Protein AF-A0A7K2P8K5-F1 (afdb_monomer)

Nearest PDB structures (foldseek):
  6a6c-assembly1_A  TM=5.520E-01  e=2.997E+00  Paenibacillus barengoltzii
  8vu5-assembly1_C  TM=3.840E-01  e=2.833E+00  Mus musculus
  5cyw-assembly1_B  TM=3.337E-01  e=2.531E+00  Vaccinia virus Ankara
  2if7-assembly1_A  TM=4.347E-01  e=6.973E+00  Homo sapiens
  7oa6-assembly1_I  TM=3.457E-01  e=6.230E+00  Saccharomyces cerevisiae S288C

Secondary structure (DSSP, 8-state):
-------------------------------------EE-PPPSSSPPPTTEEEES-GGG-EEEEE-SSPPPSSS--EEEEETTEEEE-PEEPTTSSEEEEE--TTSTT-TTT--S-EEEE-

Sequence (122 aa):
MIRARTL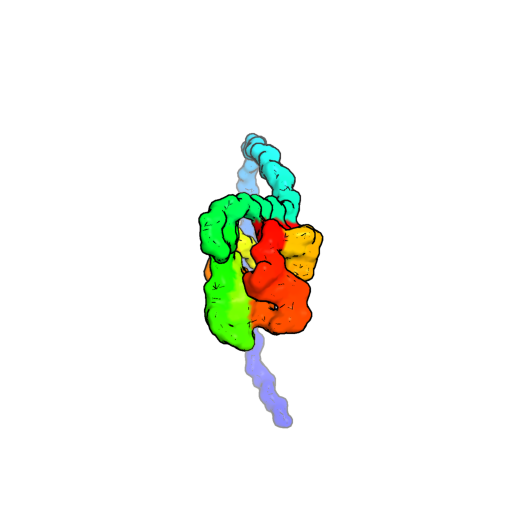WAAATAALTLVGAAPAAAQAAPEPPGGPASVRAVPNGTADLPPGWRITGTGEARSLEWRSPRAVPPGDARVEFHTAGRLLGVPEPDRDGRTFRLPLDEARPGGPEGLTDLQVRAA

Radius of gyration: 23.94 Å; Cα contacts (8 Å, |Δi|>4): 169; chains: 1; bounding box: 39×73×58 Å

Foldseek 3Di:
DDDDDDDDDDDDDDDDDDDDDDDPPPPPPPPPPAWPKDWFDDPDDLDDGPQWDWDDDDQQIKIKGFAPDQDDPDQFFKFKDAPNHTQGTFDDDPVSGMTIDGQGVPTPQGSPRRHRIIITTD

Mean predicted aligned error: 15.48 Å

Solvent-accessible surface area (backbone atoms only — not comparable to full-atom values): 7967 Å² total; per-residue (Å²): 137,90,82,86,88,80,92,82,84,90,83,89,81,87,83,87,84,87,83,87,86,80,82,84,72,74,73,67,79,71,71,80,84,57,61,67,62,50,73,53,69,80,60,89,71,99,42,64,31,91,52,45,46,79,42,74,58,74,85,62,17,26,44,33,38,45,51,97,54,74,54,70,88,75,78,69,39,55,34,38,24,34,74,87,37,83,64,46,68,43,49,73,43,96,78,36,27,38,32,41,32,77,51,46,86,90,44,82,54,38,95,92,50,72,38,64,53,29,40,35,48,94

pLDDT: mean 70.71, std 19.0, range [41.25, 94.44]

Structure (mmCIF, N/CA/C/O backbone):
data_AF-A0A7K2P8K5-F1
#
_entry.id   AF-A0A7K2P8K5-F1
#
loop_
_atom_site.group_PDB
_atom_site.id
_atom_site.type_symbol
_atom_site.label_atom_id
_atom_site.label_alt_id
_atom_site.label_comp_id
_atom_site.label_asym_id
_atom_site.label_entity_id
_atom_site.label_seq_id
_atom_site.pdbx_PDB_ins_code
_atom_site.Cartn_x
_atom_site.Cartn_y
_atom_site.Cartn_z
_atom_site.occupancy
_atom_site.B_iso_or_equiv
_atom_site.auth_seq_id
_atom_site.auth_comp_id
_atom_site.auth_asym_id
_atom_site.auth_atom_id
_atom_site.pdbx_PDB_model_num
ATOM 1 N N . MET A 1 1 ? -8.488 -52.759 2.947 1.00 42.03 1 MET A N 1
ATOM 2 C CA . MET A 1 1 ? -7.857 -53.041 4.256 1.00 42.03 1 MET A CA 1
ATOM 3 C C . MET A 1 1 ? -8.372 -52.032 5.268 1.00 42.03 1 MET A C 1
ATOM 5 O O . MET A 1 1 ? -8.042 -50.861 5.172 1.00 42.03 1 MET A O 1
ATOM 9 N N . ILE A 1 2 ? -9.240 -52.474 6.175 1.00 41.44 2 ILE A N 1
ATOM 10 C CA . ILE A 1 2 ? -9.812 -51.654 7.248 1.00 41.44 2 ILE A CA 1
ATOM 11 C C . ILE A 1 2 ? -8.802 -51.607 8.399 1.00 41.44 2 ILE A C 1
ATOM 13 O O . ILE A 1 2 ? -8.369 -52.655 8.877 1.00 41.44 2 ILE A O 1
ATOM 17 N N . ARG A 1 3 ? -8.450 -50.407 8.871 1.00 42.66 3 ARG A N 1
ATOM 18 C CA . ARG A 1 3 ? -7.874 -50.202 10.205 1.00 42.66 3 ARG A CA 1
ATOM 19 C C . ARG A 1 3 ? -8.669 -49.115 10.917 1.00 42.66 3 ARG A C 1
ATOM 21 O O . ARG A 1 3 ? -8.568 -47.940 10.595 1.00 42.66 3 ARG A O 1
ATOM 28 N N . ALA A 1 4 ? -9.490 -49.567 11.856 1.00 45.88 4 ALA A N 1
ATOM 29 C CA . ALA A 1 4 ? -10.198 -48.759 12.835 1.00 45.88 4 ALA A CA 1
ATOM 30 C C . ALA A 1 4 ? -9.355 -48.569 14.104 1.00 45.88 4 ALA A C 1
ATOM 32 O O . ALA A 1 4 ? -8.522 -49.439 14.382 1.00 45.88 4 ALA A O 1
ATOM 33 N N . ARG A 1 5 ? -9.744 -47.546 14.893 1.00 51.72 5 ARG A N 1
ATOM 34 C CA . ARG A 1 5 ? -9.446 -47.202 16.309 1.00 51.72 5 ARG A CA 1
ATOM 35 C C . ARG A 1 5 ? -8.522 -45.975 16.459 1.00 51.72 5 ARG A C 1
ATOM 37 O O . ARG A 1 5 ? -7.493 -45.922 15.808 1.00 51.72 5 ARG A O 1
ATOM 44 N N . THR A 1 6 ? -8.830 -44.946 17.253 1.00 58.69 6 THR A N 1
ATOM 45 C CA . THR A 1 6 ? -9.507 -44.965 18.562 1.00 58.69 6 THR A CA 1
ATOM 46 C C . THR A 1 6 ? -10.100 -43.586 18.890 1.00 58.69 6 THR A C 1
ATOM 48 O O . THR A 1 6 ? -9.485 -42.563 18.604 1.00 58.69 6 THR A O 1
ATOM 51 N N . LEU A 1 7 ? -11.284 -43.596 19.506 1.00 55.09 7 LEU A N 1
ATOM 52 C CA . LEU A 1 7 ? -11.967 -42.471 20.151 1.00 55.09 7 LEU A CA 1
ATOM 53 C C . LEU A 1 7 ? -11.089 -41.811 21.226 1.00 55.09 7 LEU A C 1
ATOM 55 O O . LEU A 1 7 ? -10.415 -42.522 21.974 1.00 55.09 7 LEU A O 1
ATOM 59 N N . TRP A 1 8 ? -11.174 -40.486 21.376 1.00 41.25 8 TRP A N 1
ATOM 60 C CA . TRP A 1 8 ? -10.757 -39.824 22.612 1.00 41.25 8 TRP A CA 1
ATOM 61 C C . TRP A 1 8 ? -11.845 -38.902 23.158 1.00 41.25 8 TRP A C 1
ATOM 63 O O . TRP A 1 8 ? -12.639 -38.326 22.416 1.00 41.25 8 TRP A O 1
ATOM 73 N N . ALA A 1 9 ? -11.907 -38.905 24.484 1.00 52.66 9 ALA A N 1
ATOM 74 C CA . ALA A 1 9 ? -13.038 -38.578 25.328 1.00 52.66 9 ALA A CA 1
ATOM 75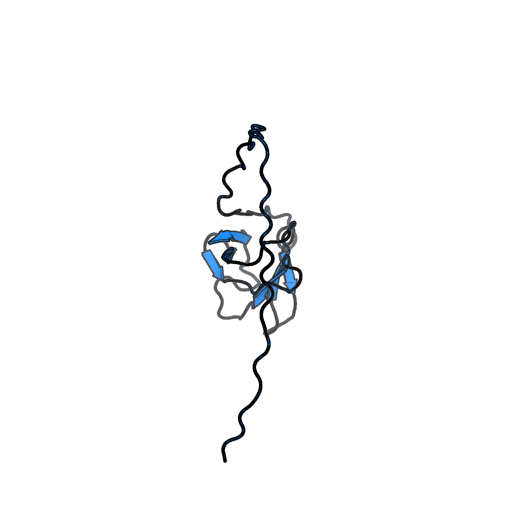 C C . ALA A 1 9 ? -13.143 -37.083 25.681 1.00 52.66 9 ALA A C 1
ATOM 77 O O . ALA A 1 9 ? -12.210 -36.306 25.503 1.00 52.66 9 ALA A O 1
ATOM 78 N N . ALA A 1 10 ? -14.322 -36.722 26.186 1.00 46.47 10 ALA A N 1
ATOM 79 C CA . ALA A 1 10 ? -14.772 -35.382 26.543 1.00 46.47 10 ALA A CA 1
ATOM 80 C C . ALA A 1 10 ? -14.044 -34.747 27.743 1.00 46.47 10 ALA A C 1
ATOM 82 O O . ALA A 1 10 ? -13.614 -35.442 28.660 1.00 46.47 10 ALA A O 1
ATOM 83 N N . ALA A 1 11 ? -14.070 -33.412 27.801 1.00 46.78 11 ALA A N 1
ATOM 84 C CA . ALA A 1 11 ? -14.093 -32.664 29.057 1.00 46.78 11 ALA A CA 1
ATOM 85 C C . ALA A 1 11 ? -14.856 -31.341 28.867 1.00 46.78 11 ALA A C 1
ATOM 87 O O . ALA A 1 11 ? -14.323 -30.340 28.397 1.00 46.78 11 ALA A O 1
ATOM 88 N N . THR A 1 12 ? -16.139 -31.356 29.217 1.00 56.03 12 THR A N 1
ATOM 89 C CA . THR A 1 12 ? -16.968 -30.169 29.447 1.00 56.03 12 THR A CA 1
ATOM 90 C C . THR A 1 12 ? -16.570 -29.520 30.769 1.00 56.03 12 THR A C 1
ATOM 92 O O . THR A 1 12 ? -16.708 -30.144 31.819 1.00 56.03 12 THR A O 1
ATOM 95 N N . ALA A 1 13 ? -16.151 -28.257 30.731 1.00 50.03 13 ALA A N 1
ATOM 96 C CA . ALA A 1 13 ? -16.105 -27.397 31.907 1.00 50.03 13 ALA A CA 1
ATOM 97 C C . ALA A 1 13 ? -17.184 -26.319 31.755 1.00 50.03 13 ALA A C 1
ATOM 99 O O . ALA A 1 13 ? -17.046 -25.388 30.965 1.00 50.03 13 ALA A O 1
ATOM 100 N N . ALA A 1 14 ? -18.283 -26.481 32.489 1.00 54.84 14 ALA A N 1
ATOM 101 C CA . ALA A 1 14 ? -19.269 -25.432 32.688 1.00 54.84 14 ALA A CA 1
ATOM 102 C C . ALA A 1 14 ? -18.773 -24.521 33.819 1.00 54.84 14 ALA A C 1
ATOM 104 O O . ALA A 1 14 ? -18.605 -24.983 34.946 1.00 54.84 14 ALA A O 1
ATOM 105 N N . LEU A 1 15 ? -18.545 -23.239 33.531 1.00 47.38 15 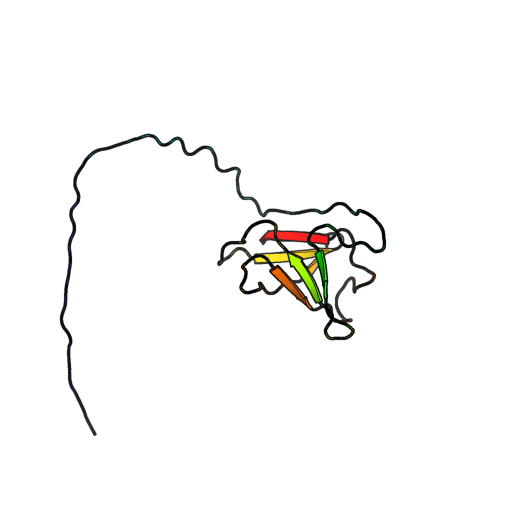LEU A N 1
ATOM 106 C CA . LEU A 1 15 ? -18.409 -22.212 34.562 1.00 47.38 15 LEU A CA 1
ATOM 107 C C . LEU A 1 15 ? -1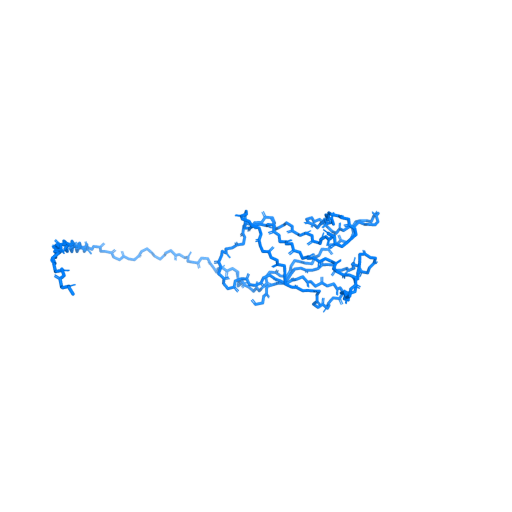9.643 -21.316 34.535 1.00 47.38 15 LEU A C 1
ATOM 109 O O . LEU A 1 15 ? -19.836 -20.510 33.629 1.00 47.38 15 LEU A O 1
ATOM 113 N N . THR A 1 16 ? -20.471 -21.460 35.563 1.00 58.06 16 THR A N 1
ATOM 114 C CA . THR A 1 16 ? -21.505 -20.495 35.927 1.00 58.06 16 THR A CA 1
ATOM 115 C C . THR A 1 16 ? -20.884 -19.434 36.833 1.00 58.06 16 THR A C 1
ATOM 117 O O . THR A 1 16 ? -20.493 -19.752 37.957 1.00 58.06 16 THR A O 1
ATOM 120 N N . LEU A 1 17 ? -20.829 -18.179 36.382 1.00 58.09 17 LEU A N 1
ATOM 121 C CA . LEU A 1 17 ? -20.655 -17.028 37.269 1.00 58.09 17 LEU A CA 1
ATOM 122 C C . LEU A 1 17 ? -21.960 -16.223 37.307 1.00 58.09 17 LEU A C 1
ATOM 124 O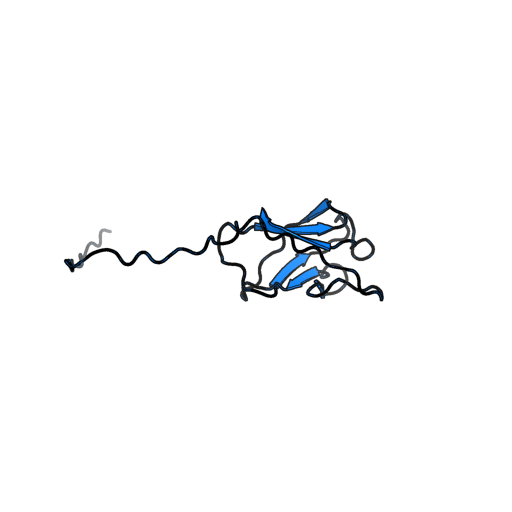 O . LEU A 1 17 ? -22.434 -15.728 36.289 1.00 58.09 17 LEU A O 1
ATOM 128 N N . VAL A 1 18 ? -22.523 -16.111 38.508 1.00 54.16 18 VAL A N 1
ATOM 129 C CA . VAL A 1 18 ? -23.594 -15.184 38.890 1.00 54.16 18 VAL A CA 1
ATOM 130 C C . VAL A 1 18 ? -22.943 -13.992 39.588 1.00 54.16 18 VAL A C 1
ATOM 132 O O . VAL A 1 18 ? -22.127 -14.201 40.483 1.00 54.16 18 VAL A O 1
ATOM 135 N N . GLY A 1 19 ? -23.346 -12.761 39.247 1.00 46.06 19 GLY A N 1
ATOM 136 C CA . GLY A 1 19 ? -23.169 -11.626 40.160 1.00 46.06 19 GLY A CA 1
ATOM 137 C C . GLY A 1 19 ? -23.044 -10.228 39.546 1.00 46.06 19 GLY A C 1
ATOM 138 O O . GLY A 1 19 ? -21.942 -9.800 39.240 1.00 46.06 19 GLY A O 1
ATOM 139 N N . ALA A 1 20 ? -24.175 -9.510 39.555 1.00 43.69 20 ALA A N 1
ATOM 140 C CA . ALA A 1 20 ? -24.351 -8.056 39.732 1.00 43.69 20 ALA A CA 1
ATOM 141 C C . ALA A 1 20 ? -24.044 -7.058 38.581 1.00 43.69 20 ALA A C 1
ATOM 143 O O . ALA A 1 20 ? -22.975 -7.018 37.987 1.00 43.69 20 ALA A O 1
ATOM 144 N N . ALA A 1 21 ? -25.054 -6.216 38.326 1.00 48.84 21 ALA A N 1
ATOM 145 C CA . ALA A 1 21 ? -25.184 -5.162 37.312 1.00 48.84 21 ALA A CA 1
ATOM 146 C C . ALA A 1 21 ? -24.612 -3.792 37.773 1.00 48.84 21 ALA A C 1
ATOM 148 O O . ALA A 1 21 ? -24.020 -3.700 38.844 1.00 48.84 21 ALA A O 1
ATOM 149 N N . PRO A 1 22 ? -24.916 -2.680 37.079 1.00 48.09 22 PRO A N 1
ATOM 150 C CA . PRO A 1 22 ? -24.375 -2.225 35.808 1.00 48.09 22 PRO A CA 1
ATOM 151 C C . PRO A 1 22 ? -23.493 -0.987 36.055 1.00 48.09 22 PRO A C 1
ATOM 153 O O . PRO A 1 22 ? -23.984 0.068 36.451 1.00 48.09 22 PRO A O 1
ATOM 156 N N . ALA A 1 23 ? -22.191 -1.063 35.793 1.00 43.84 23 ALA A N 1
ATOM 157 C CA . ALA A 1 23 ? -21.424 0.165 35.635 1.00 43.84 23 ALA A CA 1
ATOM 158 C C . ALA A 1 23 ? -21.704 0.667 34.219 1.00 43.84 23 ALA A C 1
ATOM 160 O O . ALA A 1 23 ? -21.254 0.064 33.246 1.00 43.84 23 ALA A O 1
ATOM 161 N N . ALA A 1 24 ? -22.491 1.737 34.113 1.00 51.34 24 ALA A N 1
ATOM 162 C CA . ALA A 1 24 ? -22.601 2.545 32.911 1.00 51.34 24 ALA A CA 1
ATOM 163 C C . ALA A 1 24 ? -21.209 3.104 32.583 1.00 51.34 24 ALA A C 1
ATOM 165 O O . ALA A 1 24 ? -20.870 4.236 32.921 1.00 51.34 24 ALA A O 1
ATOM 166 N N . ALA A 1 25 ? -20.372 2.278 31.959 1.00 49.12 25 ALA A N 1
ATOM 167 C CA . ALA A 1 25 ? -19.232 2.748 31.213 1.00 49.12 25 ALA A CA 1
ATOM 168 C C . ALA A 1 25 ? -19.837 3.573 30.089 1.00 49.12 25 ALA A C 1
ATOM 170 O O . ALA A 1 25 ? -20.444 3.043 29.158 1.00 49.12 25 ALA A O 1
ATOM 171 N N . GLN A 1 26 ? -19.758 4.888 30.249 1.00 45.94 26 GLN A N 1
ATOM 172 C CA . GLN A 1 26 ? -20.013 5.810 29.170 1.00 45.94 26 GLN A CA 1
ATOM 173 C C . GLN A 1 26 ? -19.056 5.408 28.053 1.00 45.94 26 GLN A C 1
ATOM 175 O O . GLN A 1 26 ? -17.863 5.702 28.111 1.00 45.94 26 GLN A O 1
ATOM 180 N N . ALA A 1 27 ? -19.569 4.665 27.072 1.00 46.81 27 ALA A N 1
ATOM 181 C CA . ALA A 1 27 ? -18.952 4.593 25.772 1.00 46.81 27 ALA A CA 1
ATOM 182 C C . ALA A 1 27 ? -18.956 6.039 25.288 1.00 46.81 27 ALA A C 1
ATOM 184 O O . ALA A 1 27 ? -19.982 6.569 24.855 1.00 46.81 27 ALA A O 1
ATOM 185 N N . ALA A 1 28 ? -17.819 6.710 25.484 1.00 43.47 28 ALA A N 1
ATOM 186 C CA . ALA A 1 28 ? -17.493 7.892 24.722 1.00 43.47 28 ALA A CA 1
ATOM 187 C C . ALA A 1 28 ? -17.843 7.550 23.270 1.00 43.47 28 ALA A C 1
ATOM 189 O O . ALA A 1 28 ? -17.480 6.453 22.834 1.00 43.47 28 ALA A O 1
ATOM 190 N N . PRO A 1 29 ? -18.590 8.403 22.554 1.00 42.88 29 PRO A N 1
ATOM 191 C CA . PRO A 1 29 ? -18.843 8.182 21.146 1.00 42.88 29 PRO A CA 1
ATOM 192 C C . PRO A 1 29 ? -17.488 7.958 20.484 1.00 42.88 29 PRO A C 1
ATOM 194 O O . PRO A 1 29 ? -16.674 8.880 20.408 1.00 42.88 29 PRO A O 1
ATOM 197 N N . GLU A 1 30 ? -17.213 6.714 20.092 1.00 48.59 30 GLU A N 1
ATOM 198 C CA . GLU A 1 30 ? -16.131 6.439 19.171 1.00 48.59 30 GLU A CA 1
ATOM 199 C C . GLU A 1 30 ? -16.459 7.316 17.962 1.00 48.59 30 GLU A C 1
ATOM 2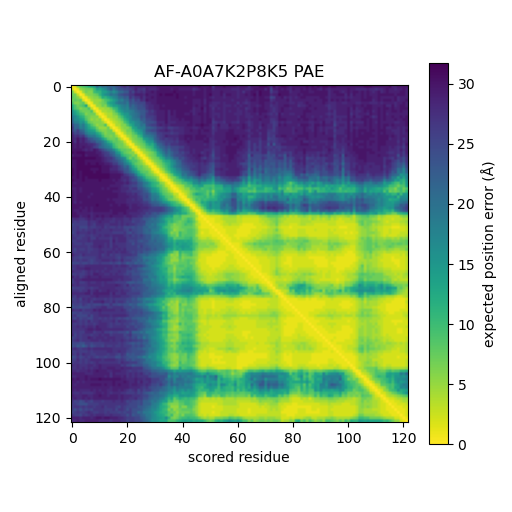01 O O . GLU A 1 30 ? -17.581 7.225 17.443 1.00 48.59 30 GLU A O 1
ATOM 206 N N . PRO A 1 31 ? -15.579 8.265 17.585 1.00 46.78 31 PRO A N 1
ATOM 207 C CA . PRO A 1 31 ? -15.818 9.064 16.399 1.00 46.78 31 PRO A CA 1
ATOM 208 C C . PRO A 1 31 ? -16.087 8.057 15.291 1.00 46.78 31 PRO A C 1
ATOM 210 O O . PRO A 1 31 ? -15.319 7.095 15.209 1.00 46.78 31 PRO A O 1
ATOM 213 N N . PRO A 1 32 ? -17.168 8.204 14.505 1.00 43.06 32 PRO A N 1
ATOM 214 C CA . PRO A 1 32 ? -17.500 7.219 13.497 1.00 43.06 32 PRO A CA 1
ATOM 215 C C . PRO A 1 32 ? -16.236 6.973 12.687 1.00 43.06 32 PRO A C 1
ATOM 217 O O . PRO A 1 32 ? -15.705 7.898 12.066 1.00 43.06 32 PRO A O 1
ATOM 220 N N . GLY A 1 33 ? -15.722 5.744 12.784 1.00 43.66 33 GLY A N 1
ATOM 221 C CA . GLY A 1 33 ? -14.641 5.221 11.969 1.00 43.66 33 GLY A CA 1
ATOM 222 C C . GLY A 1 33 ? -15.144 5.120 10.540 1.00 43.66 33 GLY A C 1
ATOM 223 O O . G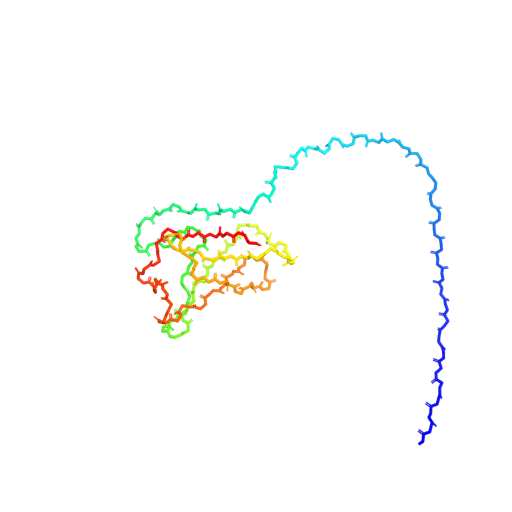LY A 1 33 ? -15.322 4.034 10.005 1.00 43.66 33 GLY A O 1
ATOM 224 N N . GLY A 1 34 ? -15.451 6.269 9.944 1.00 42.62 34 GLY A N 1
ATOM 225 C CA . GLY A 1 34 ? -15.560 6.404 8.513 1.00 42.62 34 GLY A CA 1
ATOM 226 C C . GLY A 1 34 ? -14.202 6.062 7.912 1.00 42.62 34 GLY A C 1
ATOM 227 O O . GLY A 1 34 ? -13.178 6.195 8.595 1.00 42.62 34 GLY A O 1
ATOM 228 N N . PRO A 1 35 ? -14.174 5.605 6.655 1.00 44.53 35 PRO A N 1
ATOM 229 C CA . PRO A 1 35 ? -12.940 5.210 6.001 1.00 44.53 35 PRO A CA 1
ATOM 230 C C . PRO A 1 35 ? -11.919 6.336 6.152 1.00 44.53 35 PRO A C 1
ATOM 232 O O . PRO A 1 35 ? -12.144 7.455 5.687 1.00 44.53 35 PRO A O 1
ATOM 235 N N . ALA A 1 36 ? -10.834 6.064 6.881 1.00 54.47 36 ALA A N 1
ATOM 236 C CA . ALA A 1 36 ? -9.822 7.059 7.196 1.00 54.47 36 ALA A CA 1
ATOM 237 C C . ALA A 1 36 ? -9.133 7.478 5.894 1.00 54.47 36 ALA A C 1
ATOM 239 O O . ALA A 1 36 ? -8.194 6.834 5.435 1.00 54.47 36 ALA A O 1
ATOM 240 N N . SER A 1 37 ? -9.637 8.540 5.267 1.00 52.88 37 SER A N 1
ATOM 241 C CA . SER A 1 37 ? -9.041 9.109 4.067 1.00 52.88 37 SER A CA 1
ATOM 242 C C . SER A 1 37 ? -7.861 9.974 4.490 1.00 52.88 37 SER A C 1
ATOM 244 O O . SER A 1 37 ? -8.030 11.132 4.873 1.00 52.88 37 SER A O 1
ATOM 246 N N . VAL A 1 38 ? -6.654 9.418 4.435 1.00 64.62 38 VAL A N 1
ATOM 247 C CA . VAL A 1 38 ? -5.431 10.180 4.697 1.00 64.62 38 VAL A CA 1
ATOM 248 C C . VAL A 1 38 ? -5.039 10.885 3.402 1.00 64.62 38 VAL A C 1
ATOM 250 O O . VAL A 1 38 ? -4.514 10.263 2.478 1.00 64.62 38 VAL A O 1
ATOM 253 N N . ARG A 1 39 ? -5.323 12.191 3.326 1.00 59.75 39 ARG A N 1
ATOM 254 C CA . ARG A 1 39 ? -4.847 13.074 2.254 1.00 59.75 39 ARG A CA 1
ATOM 255 C C . ARG A 1 39 ? -3.565 13.753 2.704 1.00 59.75 39 ARG A C 1
ATOM 257 O O . ARG A 1 39 ? -3.532 14.355 3.776 1.00 59.75 39 ARG A O 1
ATOM 264 N N . ALA A 1 40 ? -2.521 13.656 1.895 1.00 56.69 40 ALA A N 1
ATOM 265 C CA . ALA A 1 40 ? -1.218 14.176 2.259 1.00 56.69 40 ALA A CA 1
ATOM 266 C C . ALA A 1 40 ? -0.902 15.495 1.531 1.00 56.69 40 ALA A C 1
ATOM 268 O O . ALA A 1 40 ? -1.350 15.725 0.410 1.00 56.69 40 ALA A O 1
ATOM 269 N N . VAL A 1 41 ? -0.154 16.376 2.201 1.00 50.06 41 VAL A N 1
ATOM 270 C CA . VAL A 1 41 ? 0.235 17.705 1.699 1.00 50.06 41 VAL A CA 1
ATOM 271 C C . VAL A 1 41 ? 1.629 17.604 1.063 1.00 50.06 41 VAL A C 1
ATOM 273 O O . VAL A 1 41 ? 2.515 17.016 1.688 1.00 50.06 41 VAL A O 1
ATOM 276 N N . PRO A 1 42 ? 1.852 18.137 -0.152 1.00 52.69 42 PRO A N 1
ATOM 277 C CA . PRO A 1 42 ? 3.157 18.077 -0.804 1.00 52.69 42 PRO A CA 1
ATOM 278 C C . PRO A 1 42 ? 4.154 19.028 -0.122 1.00 52.69 42 PRO A C 1
ATOM 280 O O . PRO A 1 42 ? 3.948 20.239 -0.116 1.00 52.69 42 PRO A O 1
ATOM 283 N N . ASN A 1 43 ? 5.247 18.492 0.423 1.00 46.06 43 ASN A N 1
ATOM 284 C CA . ASN A 1 43 ? 6.462 19.254 0.736 1.00 46.06 43 ASN A CA 1
ATOM 285 C C . ASN A 1 43 ? 7.440 18.952 -0.390 1.00 46.06 43 ASN A C 1
ATOM 287 O O . ASN A 1 43 ? 7.677 17.784 -0.618 1.00 46.06 43 ASN A O 1
ATOM 291 N N . GLY A 1 44 ? 7.885 19.943 -1.160 1.00 44.38 44 GLY A N 1
ATOM 292 C CA . GLY A 1 44 ? 8.440 19.713 -2.495 1.00 44.38 44 GLY A CA 1
ATOM 293 C C . GLY A 1 44 ? 9.953 19.511 -2.591 1.00 44.38 44 GLY A C 1
ATOM 294 O O . GLY A 1 44 ? 10.703 20.390 -2.194 1.00 44.38 44 GLY A O 1
ATOM 295 N N . THR A 1 45 ? 10.336 18.431 -3.278 1.00 42.50 45 THR A N 1
ATOM 296 C CA . THR A 1 45 ? 11.539 18.192 -4.098 1.00 42.50 45 THR A CA 1
ATOM 297 C C . THR A 1 45 ? 11.372 16.817 -4.762 1.00 42.50 45 THR A C 1
ATOM 299 O O . THR A 1 45 ? 11.842 15.814 -4.246 1.00 42.50 45 THR A O 1
ATOM 302 N N . ALA A 1 46 ? 10.600 16.714 -5.855 1.00 55.44 46 ALA A N 1
ATOM 303 C CA . ALA A 1 46 ? 10.173 15.403 -6.397 1.00 55.44 46 ALA A CA 1
ATOM 304 C C . ALA A 1 46 ? 9.612 14.458 -5.297 1.00 55.44 46 ALA A C 1
ATOM 306 O O . ALA A 1 46 ? 9.810 13.243 -5.315 1.00 55.44 46 ALA A O 1
ATOM 307 N N . ASP A 1 47 ? 8.975 15.073 -4.296 1.00 68.62 47 ASP A N 1
ATOM 308 C CA . ASP A 1 47 ? 8.800 14.534 -2.953 1.00 68.62 47 ASP A CA 1
ATOM 309 C C . ASP A 1 47 ? 7.434 13.883 -2.843 1.00 68.62 47 ASP A C 1
ATOM 311 O O . ASP A 1 47 ? 6.381 14.530 -2.925 1.00 68.62 47 ASP A O 1
ATOM 315 N N . LEU A 1 48 ? 7.460 12.578 -2.620 1.00 78.38 48 LEU A N 1
ATOM 316 C CA . LEU A 1 48 ? 6.269 11.889 -2.184 1.00 78.38 48 LEU A CA 1
ATOM 317 C C . LEU A 1 48 ? 5.856 12.399 -0.796 1.00 78.38 48 LEU A C 1
ATOM 319 O O . LEU A 1 48 ? 6.708 12.780 0.011 1.00 78.38 48 LEU A O 1
ATOM 323 N N . PRO A 1 49 ? 4.554 12.389 -0.474 1.00 84.25 49 PRO A N 1
ATOM 324 C CA . PRO A 1 49 ? 4.116 12.881 0.818 1.00 84.25 49 PRO A CA 1
ATOM 325 C C . PRO A 1 49 ? 4.629 12.016 1.984 1.00 84.25 49 PRO A C 1
ATOM 327 O O . PRO A 1 49 ? 5.024 10.865 1.783 1.00 84.25 49 PRO A O 1
ATOM 330 N N . PRO A 1 50 ? 4.567 12.503 3.236 1.00 84.06 50 PRO A N 1
ATOM 331 C CA . PRO A 1 50 ? 5.031 11.742 4.391 1.00 84.06 50 PRO A CA 1
ATOM 332 C C . PRO A 1 50 ? 4.422 10.337 4.471 1.00 84.06 50 PRO A C 1
ATOM 334 O O . PRO A 1 50 ? 3.218 10.147 4.299 1.00 84.06 50 PRO A O 1
ATOM 337 N N . GLY A 1 51 ? 5.272 9.349 4.753 1.00 88.75 51 GLY A N 1
ATOM 338 C CA . GLY A 1 51 ? 4.880 7.940 4.821 1.00 88.75 51 GLY A CA 1
ATOM 339 C C . GLY A 1 51 ? 4.854 7.225 3.470 1.00 88.75 51 GLY A C 1
ATOM 340 O O . GLY A 1 51 ? 4.801 5.999 3.470 1.00 88.75 51 GLY A O 1
ATOM 341 N N . TRP A 1 52 ? 4.953 7.944 2.350 1.00 92.06 52 TRP A N 1
ATOM 342 C CA . TRP A 1 52 ? 5.098 7.363 1.018 1.00 92.06 52 TRP A CA 1
ATOM 343 C C . TRP A 1 52 ? 6.566 7.253 0.611 1.00 92.06 52 TRP A C 1
ATOM 345 O O . TRP A 1 52 ? 7.402 8.072 0.994 1.00 92.06 52 TRP A O 1
ATOM 355 N N . ARG A 1 53 ? 6.889 6.235 -0.183 1.00 90.00 53 ARG A N 1
ATOM 356 C CA . ARG A 1 53 ? 8.201 6.071 -0.818 1.00 90.00 53 ARG A CA 1
ATOM 357 C C . ARG A 1 53 ? 8.090 5.212 -2.073 1.00 90.00 53 ARG A C 1
ATOM 359 O O . ARG A 1 53 ? 7.230 4.338 -2.151 1.00 90.00 53 ARG A O 1
ATOM 366 N N . ILE A 1 54 ? 9.003 5.414 -3.017 1.00 88.06 54 ILE A N 1
ATOM 367 C CA . ILE A 1 54 ? 9.220 4.468 -4.115 1.00 88.06 54 ILE A CA 1
ATOM 368 C C . ILE A 1 54 ? 10.371 3.549 -3.717 1.00 88.06 54 ILE A C 1
ATOM 370 O O . ILE A 1 54 ? 11.426 4.020 -3.295 1.00 88.06 54 ILE A O 1
ATOM 374 N N . THR A 1 55 ? 10.170 2.244 -3.846 1.00 88.56 55 THR A N 1
ATOM 375 C CA . THR A 1 55 ? 11.208 1.226 -3.655 1.00 88.56 55 THR A CA 1
ATOM 376 C C . THR A 1 55 ? 11.441 0.463 -4.956 1.00 88.56 55 THR A C 1
ATOM 378 O O . THR A 1 55 ? 10.617 0.523 -5.867 1.00 88.56 55 THR A O 1
ATOM 381 N N . GLY A 1 56 ? 12.578 -0.228 -5.061 1.00 86.50 56 GLY A N 1
ATOM 382 C CA . GLY A 1 56 ? 12.951 -0.958 -6.275 1.00 86.50 56 GLY A CA 1
ATOM 383 C C . GLY A 1 56 ? 13.280 -0.053 -7.469 1.00 86.50 56 GLY A C 1
ATOM 384 O O . GLY A 1 56 ? 13.269 1.177 -7.384 1.00 86.50 56 GLY A O 1
ATOM 385 N N . THR A 1 57 ? 13.610 -0.679 -8.595 1.00 80.75 57 THR A N 1
ATOM 386 C CA . THR A 1 57 ? 13.987 -0.018 -9.853 1.00 80.75 57 THR A CA 1
ATOM 387 C C . THR A 1 57 ? 13.413 -0.788 -11.044 1.00 80.75 57 THR A C 1
ATOM 389 O O . THR A 1 57 ? 13.167 -1.989 -10.939 1.00 80.75 57 THR A O 1
ATOM 392 N N . GLY A 1 58 ? 13.194 -0.102 -12.174 1.00 80.62 58 GLY A N 1
ATOM 393 C CA . GLY A 1 58 ? 12.619 -0.709 -13.385 1.00 80.62 58 GLY A CA 1
ATOM 394 C C . GLY A 1 58 ? 11.291 -1.423 -13.109 1.00 80.62 58 GLY A C 1
ATOM 395 O O . GLY A 1 58 ? 10.462 -0.907 -12.365 1.00 80.62 58 GLY A O 1
ATOM 396 N N . GLU A 1 59 ? 11.146 -2.638 -13.633 1.00 80.25 59 GLU A N 1
ATOM 397 C CA . GLU A 1 59 ? 9.978 -3.516 -13.436 1.00 80.25 59 GLU A CA 1
ATOM 398 C C . GLU A 1 59 ? 9.738 -3.927 -11.971 1.00 80.25 59 GLU A C 1
ATOM 400 O O . GLU A 1 59 ? 8.638 -4.312 -11.598 1.00 80.25 59 GLU A O 1
ATOM 405 N N . ALA A 1 60 ? 10.755 -3.851 -11.105 1.00 82.94 60 ALA A N 1
ATOM 406 C CA . ALA A 1 60 ? 10.613 -4.173 -9.681 1.00 82.94 60 ALA A CA 1
ATOM 407 C C . ALA A 1 60 ? 10.180 -2.960 -8.839 1.00 82.94 60 ALA A C 1
ATOM 409 O O . ALA A 1 60 ? 10.177 -3.014 -7.604 1.00 82.94 60 ALA A O 1
ATOM 410 N N . ARG A 1 61 ? 9.879 -1.828 -9.481 1.00 86.44 61 ARG A N 1
ATOM 411 C CA . ARG A 1 61 ? 9.530 -0.587 -8.797 1.00 86.44 61 ARG A CA 1
ATOM 412 C C . ARG A 1 61 ? 8.167 -0.712 -8.119 1.00 86.44 61 ARG A C 1
ATOM 414 O O . ARG A 1 61 ? 7.196 -1.163 -8.710 1.00 86.44 61 ARG A O 1
ATOM 421 N N . SER A 1 62 ? 8.083 -0.276 -6.869 1.00 90.19 62 SER A N 1
ATOM 422 C CA . SER A 1 62 ? 6.866 -0.347 -6.059 1.00 90.19 62 SER A CA 1
ATOM 423 C C . SER A 1 62 ? 6.622 0.956 -5.310 1.00 90.19 62 SER A C 1
ATOM 425 O O . SER A 1 62 ? 7.553 1.569 -4.783 1.00 90.19 62 SER A O 1
ATOM 427 N N . LEU A 1 63 ? 5.358 1.358 -5.227 1.00 92.50 63 LEU A N 1
ATOM 428 C CA . LEU A 1 63 ? 4.896 2.425 -4.355 1.00 92.50 63 LEU A CA 1
ATOM 429 C C . LEU A 1 63 ? 4.559 1.829 -2.995 1.00 92.50 63 LEU A C 1
ATOM 431 O O . LEU A 1 63 ? 3.716 0.941 -2.884 1.00 92.50 63 LEU A O 1
ATOM 435 N N . GLU A 1 64 ? 5.212 2.328 -1.961 1.00 93.44 64 GLU A N 1
ATOM 436 C CA . GLU A 1 64 ? 5.003 1.891 -0.592 1.00 93.44 64 GLU A CA 1
ATOM 437 C C . GLU A 1 64 ? 4.435 3.040 0.230 1.00 93.44 64 GLU A C 1
ATOM 439 O O . GLU A 1 64 ? 4.938 4.165 0.180 1.00 93.44 64 GLU A O 1
ATOM 444 N N . TRP A 1 65 ? 3.411 2.738 1.019 1.00 94.44 65 TRP A N 1
ATOM 445 C CA . TRP A 1 65 ? 2.922 3.617 2.068 1.00 94.44 65 TRP A CA 1
ATOM 446 C C . TRP A 1 65 ? 3.019 2.918 3.418 1.00 94.44 65 TRP A C 1
ATOM 448 O O . TRP A 1 65 ? 2.655 1.749 3.555 1.00 94.44 65 TRP A O 1
ATOM 458 N N . ARG A 1 66 ? 3.481 3.650 4.431 1.00 93.94 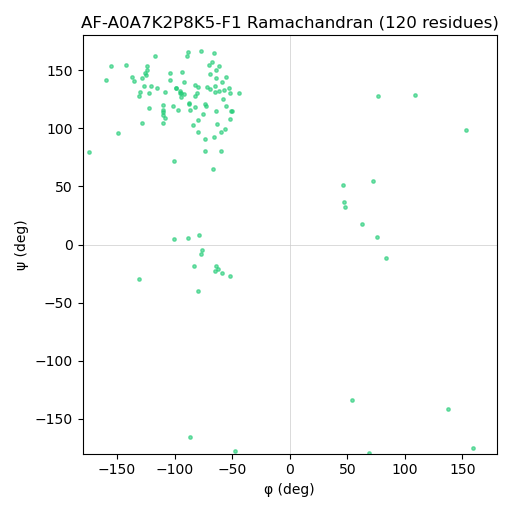66 ARG A N 1
ATOM 459 C CA . ARG A 1 66 ? 3.518 3.189 5.816 1.00 93.94 66 ARG A CA 1
ATOM 460 C C . ARG A 1 66 ? 2.506 3.950 6.660 1.00 93.94 66 ARG A C 1
ATOM 462 O O . ARG A 1 66 ? 2.677 5.137 6.938 1.00 93.94 66 ARG A O 1
ATOM 469 N N . SER A 1 67 ? 1.501 3.231 7.142 1.00 90.62 67 SER A N 1
ATOM 470 C CA . SER A 1 67 ? 0.523 3.740 8.091 1.00 90.62 67 SER A CA 1
ATOM 471 C C . SER A 1 67 ? 1.183 4.091 9.435 1.00 90.62 67 SER A C 1
ATOM 473 O O . SER A 1 67 ? 1.972 3.303 9.976 1.00 90.62 67 SER A O 1
ATOM 475 N N . PRO A 1 68 ? 0.836 5.240 10.046 1.00 87.00 68 PRO A N 1
ATOM 476 C CA . PRO A 1 68 ? 1.320 5.603 11.378 1.00 87.00 68 PRO A CA 1
ATOM 477 C C . PRO A 1 68 ? 0.811 4.651 12.477 1.00 87.00 68 PRO A C 1
ATOM 479 O O . PRO A 1 68 ? 1.443 4.521 13.529 1.00 87.00 68 PRO A O 1
ATOM 482 N N . ARG A 1 69 ? -0.309 3.952 12.243 1.00 85.44 69 ARG A N 1
ATOM 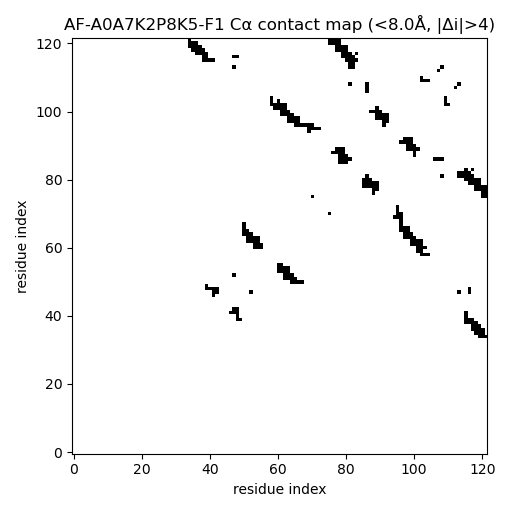483 C CA . ARG A 1 69 ? -0.901 2.958 13.155 1.00 85.44 69 ARG A CA 1
ATOM 484 C C . ARG A 1 69 ? -1.069 1.612 12.453 1.00 85.44 69 ARG A C 1
ATOM 486 O O . ARG A 1 69 ? -1.198 1.566 11.236 1.00 85.44 69 ARG A O 1
ATOM 493 N N . ALA A 1 70 ? -1.068 0.524 13.221 1.00 86.56 70 ALA A N 1
ATOM 494 C CA . ALA A 1 70 ? -1.393 -0.786 12.664 1.00 86.56 70 ALA A CA 1
ATOM 495 C C . ALA A 1 70 ? -2.828 -0.774 12.122 1.00 86.56 70 ALA A C 1
ATOM 497 O O . ALA A 1 70 ? -3.735 -0.290 12.801 1.00 86.56 70 ALA A O 1
ATOM 498 N N . VAL A 1 71 ? -3.005 -1.278 10.906 1.00 84.88 71 VAL A N 1
ATOM 499 C CA . VAL A 1 71 ? -4.312 -1.515 10.301 1.00 84.88 71 VAL A CA 1
ATOM 500 C C . VAL A 1 71 ? -4.755 -2.914 10.735 1.00 84.88 71 VAL A C 1
ATOM 502 O O . VAL A 1 71 ? -4.010 -3.871 10.505 1.00 84.88 71 VAL A O 1
ATOM 505 N N . PRO A 1 72 ? -5.907 -3.059 11.413 1.00 81.12 72 PRO A N 1
ATOM 506 C CA . PRO A 1 72 ? -6.388 -4.365 11.841 1.00 81.12 72 PRO A CA 1
ATOM 507 C C . PRO A 1 72 ? -6.585 -5.311 10.647 1.00 81.12 72 PRO A C 1
ATOM 509 O O . PRO A 1 72 ? -7.091 -4.876 9.610 1.00 81.12 72 PRO A O 1
ATOM 512 N N . PRO A 1 73 ? -6.216 -6.596 10.778 1.00 72.38 73 PRO A N 1
ATOM 513 C CA . PRO A 1 73 ? -6.509 -7.587 9.752 1.00 72.38 73 PRO A CA 1
ATOM 514 C C . PRO A 1 73 ? -8.027 -7.772 9.612 1.00 72.38 73 PRO A C 1
ATOM 516 O O . PRO A 1 73 ? -8.748 -7.747 10.609 1.00 72.38 73 PRO A O 1
ATOM 519 N N . GLY A 1 74 ? -8.506 -7.987 8.386 1.00 74.12 74 GLY A N 1
ATOM 520 C CA . GLY A 1 74 ? -9.921 -8.221 8.092 1.00 74.12 74 GLY A CA 1
ATOM 521 C C . GLY A 1 74 ? -10.378 -7.460 6.851 1.00 74.12 74 GLY A C 1
ATOM 522 O O . GLY A 1 74 ? -9.617 -7.324 5.896 1.00 74.12 74 GLY A O 1
ATOM 523 N N . ASP A 1 75 ? -11.600 -6.932 6.897 1.00 61.06 75 ASP A N 1
ATOM 524 C CA . ASP A 1 75 ? -12.257 -6.253 5.770 1.00 61.06 75 ASP A CA 1
ATOM 525 C C . ASP A 1 75 ? -11.790 -4.803 5.549 1.00 61.06 75 ASP A C 1
ATOM 527 O O . ASP A 1 75 ? -12.359 -4.084 4.736 1.00 61.06 75 ASP A O 1
ATOM 531 N N . ALA A 1 76 ? -10.748 -4.347 6.252 1.00 72.25 76 ALA A N 1
ATOM 532 C CA . ALA A 1 76 ? -10.167 -3.025 6.039 1.00 72.25 76 ALA A CA 1
ATOM 533 C C . ALA A 1 76 ? -9.364 -3.013 4.730 1.00 72.25 76 ALA A C 1
ATOM 535 O O . ALA A 1 76 ? -8.137 -3.155 4.721 1.00 72.25 76 ALA A O 1
ATOM 536 N N . ARG A 1 77 ? -10.057 -2.869 3.598 1.00 83.25 77 ARG A N 1
ATOM 537 C CA . ARG A 1 77 ? -9.411 -2.815 2.293 1.00 83.25 77 ARG A CA 1
ATOM 538 C C . ARG A 1 77 ? -8.760 -1.455 2.103 1.00 83.25 77 ARG A C 1
ATOM 540 O O . ARG A 1 77 ? -9.437 -0.443 1.970 1.00 83.25 77 ARG A O 1
ATOM 547 N N . VAL A 1 78 ? -7.434 -1.441 2.073 1.00 90.50 78 VAL A N 1
ATOM 548 C CA . VAL A 1 78 ? -6.661 -0.243 1.744 1.00 90.50 78 VAL A CA 1
ATOM 549 C C . VAL A 1 78 ? -6.642 -0.060 0.231 1.00 90.50 78 VAL A C 1
ATOM 551 O O . VAL A 1 78 ? -6.411 -1.007 -0.514 1.00 90.50 78 VAL A O 1
ATOM 554 N N . GLU A 1 79 ? -6.853 1.166 -0.227 1.00 92.62 79 GLU A N 1
ATOM 555 C CA . GLU A 1 79 ? -6.755 1.552 -1.628 1.00 92.62 79 GLU A CA 1
ATOM 556 C C . GLU A 1 79 ? -5.821 2.745 -1.784 1.00 92.62 79 GLU A C 1
ATOM 558 O O . GLU A 1 79 ? -5.900 3.723 -1.035 1.00 92.62 79 GLU A O 1
ATOM 563 N N . PHE A 1 80 ? -4.956 2.684 -2.792 1.00 92.31 80 PHE A N 1
ATOM 564 C CA . PHE A 1 80 ? -4.110 3.802 -3.184 1.00 92.31 80 PHE A CA 1
ATOM 565 C C . PHE A 1 80 ? -4.781 4.579 -4.299 1.00 92.31 80 PHE A C 1
ATOM 567 O O . PHE A 1 80 ? -5.205 4.011 -5.304 1.00 92.31 80 PHE A O 1
ATOM 574 N N . HIS A 1 81 ? -4.846 5.892 -4.126 1.00 91.06 81 HIS A N 1
ATOM 575 C CA . HIS A 1 81 ? -5.420 6.818 -5.088 1.00 91.06 81 HIS A CA 1
ATOM 576 C C . HIS A 1 81 ? -4.400 7.902 -5.444 1.00 91.06 81 HIS A C 1
ATOM 578 O O . HIS A 1 81 ? -3.623 8.334 -4.594 1.00 91.06 81 HIS A O 1
ATOM 584 N N . THR A 1 82 ? -4.421 8.357 -6.694 1.00 88.50 82 THR A N 1
ATOM 585 C CA . THR A 1 82 ? -3.637 9.498 -7.188 1.00 88.50 82 THR A CA 1
ATOM 586 C C . THR A 1 82 ? -4.555 10.446 -7.943 1.00 88.50 82 THR A C 1
ATOM 588 O O . THR A 1 82 ? -5.372 10.002 -8.751 1.00 88.50 82 THR A O 1
ATOM 591 N N . ALA A 1 83 ? -4.489 11.744 -7.640 1.00 87.44 83 ALA A N 1
ATOM 592 C CA . ALA A 1 83 ? -5.364 12.763 -8.230 1.00 87.44 83 ALA A CA 1
ATOM 593 C C . ALA A 1 83 ? -6.861 12.361 -8.236 1.00 87.44 83 ALA A C 1
ATOM 595 O O . ALA A 1 83 ? -7.595 12.613 -9.192 1.00 87.44 83 ALA A O 1
ATOM 596 N N . GLY A 1 84 ? -7.309 11.673 -7.177 1.00 87.19 84 GLY A N 1
ATOM 597 C CA . GLY A 1 84 ? -8.683 11.177 -7.030 1.00 87.19 84 GLY A CA 1
ATOM 598 C C . GLY A 1 84 ? -9.050 9.938 -7.861 1.00 87.19 84 GLY A C 1
ATOM 599 O O . GLY A 1 84 ? -10.217 9.553 -7.866 1.00 87.19 84 GLY A O 1
ATOM 600 N N . ARG A 1 85 ? -8.091 9.309 -8.549 1.00 88.19 85 ARG A N 1
ATOM 601 C CA . ARG A 1 85 ? -8.266 8.059 -9.301 1.00 88.19 85 ARG A CA 1
ATOM 602 C C . ARG A 1 85 ? -7.669 6.884 -8.538 1.00 88.19 85 ARG A C 1
ATOM 604 O O . ARG A 1 85 ? -6.581 7.016 -7.984 1.00 88.19 85 ARG A O 1
ATOM 611 N N . LEU A 1 86 ? -8.338 5.731 -8.579 1.00 90.19 86 LEU A N 1
ATOM 612 C CA . LEU A 1 86 ? -7.808 4.492 -8.014 1.00 90.19 86 LEU A CA 1
ATOM 613 C C . LEU A 1 86 ? -6.540 4.091 -8.773 1.00 90.19 86 LEU A C 1
ATOM 615 O O . LEU A 1 86 ? -6.588 3.770 -9.960 1.00 90.19 86 LEU A O 1
ATOM 619 N N . LEU A 1 87 ? -5.416 4.100 -8.066 1.00 89.00 87 LEU A N 1
ATOM 620 C CA . LEU A 1 87 ? -4.148 3.583 -8.556 1.00 89.00 87 LEU A CA 1
ATOM 621 C C . LEU A 1 87 ? -4.126 2.062 -8.423 1.00 89.00 87 LEU A C 1
ATOM 623 O O . LEU A 1 87 ? -3.645 1.377 -9.318 1.00 89.00 87 LEU A O 1
ATOM 627 N N . GLY A 1 88 ? -4.662 1.525 -7.325 1.00 90.62 88 GLY A N 1
ATOM 628 C CA . GLY A 1 88 ? -4.766 0.091 -7.094 1.00 90.62 88 GLY A CA 1
ATOM 629 C C . GLY A 1 88 ? -4.925 -0.265 -5.625 1.00 90.62 88 GLY A C 1
ATOM 630 O O . GLY A 1 88 ? -5.043 0.601 -4.760 1.00 90.62 88 GLY A O 1
ATOM 631 N N . VAL A 1 89 ? -4.913 -1.566 -5.358 1.00 91.81 89 VAL A N 1
ATOM 632 C CA . VAL A 1 89 ? -5.022 -2.113 -4.006 1.00 91.81 89 VAL A CA 1
ATOM 633 C C . VAL A 1 89 ? -3.675 -2.704 -3.631 1.00 91.81 89 VAL A C 1
ATOM 635 O O . VAL A 1 89 ? -3.252 -3.658 -4.287 1.00 91.81 89 VAL A O 1
ATOM 638 N N . PRO A 1 90 ? -2.967 -2.099 -2.666 1.00 92.50 90 PRO A N 1
ATOM 639 C CA . PRO A 1 90 ? -1.675 -2.588 -2.230 1.00 92.50 90 PRO A CA 1
ATOM 640 C C . PRO A 1 90 ? -1.802 -3.902 -1.461 1.00 92.50 90 PRO A C 1
ATOM 642 O O . PRO A 1 90 ? -2.800 -4.170 -0.790 1.00 92.50 90 PRO A O 1
ATOM 645 N N . GLU A 1 91 ? -0.731 -4.678 -1.491 1.00 92.00 91 GLU A N 1
ATOM 646 C CA . GLU A 1 91 ? -0.551 -5.828 -0.620 1.00 92.00 91 GLU A CA 1
ATOM 647 C C . GLU A 1 91 ? -0.057 -5.362 0.764 1.00 92.00 91 GLU A C 1
ATOM 649 O O . GLU A 1 91 ? 0.890 -4.566 0.835 1.00 92.00 91 GLU A O 1
ATOM 654 N N . PRO A 1 92 ? -0.687 -5.803 1.870 1.00 91.75 92 PRO A N 1
ATOM 655 C CA . PRO A 1 92 ? -0.183 -5.544 3.213 1.00 91.75 92 PRO A CA 1
ATOM 656 C C . PRO A 1 92 ? 1.075 -6.374 3.500 1.00 91.75 92 PRO A C 1
ATOM 658 O O . PRO A 1 92 ? 1.114 -7.578 3.255 1.00 91.75 92 PRO A O 1
ATOM 661 N N . ASP A 1 93 ? 2.087 -5.748 4.092 1.00 91.06 93 ASP A N 1
ATOM 662 C CA . ASP A 1 93 ? 3.238 -6.445 4.666 1.00 91.06 93 ASP A CA 1
ATOM 663 C C . ASP A 1 93 ? 2.860 -7.079 6.023 1.00 91.06 93 ASP A C 1
ATOM 665 O O . ASP A 1 93 ? 1.838 -6.765 6.644 1.00 91.06 93 ASP A O 1
ATOM 669 N N . ARG A 1 94 ? 3.715 -7.969 6.534 1.00 89.81 94 ARG A N 1
ATOM 670 C CA . ARG A 1 94 ? 3.509 -8.707 7.790 1.00 89.81 94 ARG A CA 1
ATOM 671 C C . ARG A 1 94 ? 3.462 -7.812 9.025 1.00 89.81 94 ARG A C 1
ATOM 673 O O . ARG A 1 94 ? 3.005 -8.255 10.075 1.00 89.81 94 ARG A O 1
ATOM 680 N N . ASP A 1 95 ? 3.960 -6.582 8.927 1.00 89.69 95 ASP A N 1
ATOM 681 C CA . ASP A 1 95 ? 3.954 -5.614 10.025 1.00 89.69 95 ASP A CA 1
ATOM 682 C C . ASP A 1 95 ? 2.577 -4.957 10.257 1.00 89.69 95 ASP A C 1
ATOM 684 O O . ASP A 1 95 ? 2.408 -4.221 11.235 1.00 89.69 95 ASP A O 1
ATOM 688 N N . GLY A 1 96 ? 1.603 -5.199 9.366 1.00 89.00 96 GLY A N 1
ATOM 689 C CA . GLY A 1 96 ? 0.259 -4.619 9.425 1.00 89.00 96 GLY A CA 1
ATOM 690 C C . GLY A 1 96 ? 0.243 -3.093 9.297 1.00 89.00 96 GLY A C 1
ATOM 691 O O . GLY A 1 96 ? -0.715 -2.440 9.711 1.00 89.00 96 GLY A O 1
ATOM 692 N N . ARG A 1 97 ? 1.328 -2.490 8.804 1.00 91.81 97 ARG A N 1
ATOM 693 C CA . ARG A 1 97 ? 1.504 -1.034 8.689 1.00 91.81 97 ARG A CA 1
ATOM 694 C C . ARG A 1 97 ? 1.989 -0.625 7.314 1.00 91.81 97 ARG A C 1
ATOM 696 O O . ARG A 1 97 ? 1.704 0.493 6.898 1.00 91.81 97 ARG A O 1
ATOM 703 N N . THR A 1 98 ? 2.741 -1.483 6.649 1.00 93.38 98 THR A N 1
ATOM 704 C CA . THR A 1 98 ? 3.342 -1.216 5.353 1.00 93.38 98 THR A CA 1
ATOM 705 C C . THR A 1 98 ? 2.481 -1.836 4.265 1.00 93.38 98 THR A C 1
ATOM 707 O O . THR A 1 98 ? 2.033 -2.970 4.384 1.00 93.38 98 THR A O 1
ATOM 710 N N . PHE A 1 99 ? 2.232 -1.070 3.211 1.00 93.69 99 PHE A N 1
ATOM 711 C CA . PHE A 1 99 ? 1.376 -1.448 2.096 1.00 93.69 99 PHE A CA 1
ATOM 712 C C . PHE A 1 99 ? 2.121 -1.164 0.801 1.00 93.69 99 PHE A C 1
ATOM 714 O O . PHE A 1 99 ? 2.620 -0.051 0.615 1.00 93.69 99 PHE A O 1
ATOM 721 N N . ARG A 1 100 ? 2.215 -2.158 -0.083 1.00 93.38 100 ARG A N 1
ATOM 722 C CA . ARG A 1 100 ? 3.019 -2.089 -1.307 1.00 93.38 100 ARG A CA 1
ATOM 723 C C . ARG A 1 100 ? 2.180 -2.332 -2.547 1.00 93.38 100 ARG A C 1
ATOM 725 O O . ARG A 1 100 ? 1.449 -3.310 -2.630 1.00 93.38 100 ARG A O 1
ATOM 732 N N . LEU A 1 101 ? 2.320 -1.446 -3.524 1.00 92.12 101 LEU A N 1
ATOM 733 C CA . LEU A 1 101 ? 1.691 -1.563 -4.830 1.00 92.12 101 LEU A CA 1
ATOM 734 C C . LEU A 1 101 ? 2.771 -1.540 -5.921 1.00 92.12 101 LEU A C 1
ATOM 736 O O . LEU A 1 101 ? 3.454 -0.520 -6.048 1.00 92.12 101 LEU A O 1
ATOM 740 N N . PRO A 1 102 ? 2.926 -2.610 -6.719 1.00 90.19 102 PRO A N 1
ATOM 741 C CA . PRO A 1 102 ? 3.804 -2.600 -7.885 1.00 90.19 102 PRO A CA 1
ATOM 742 C C . PRO A 1 102 ? 3.427 -1.479 -8.863 1.00 90.19 102 PRO A C 1
ATOM 744 O O . PRO A 1 102 ? 2.248 -1.263 -9.167 1.00 90.19 102 PRO A O 1
ATOM 747 N N . LEU A 1 103 ? 4.433 -0.738 -9.323 1.00 83.88 103 LEU A N 1
ATOM 748 C CA . LEU A 1 103 ? 4.302 0.337 -10.302 1.00 83.88 103 LEU A CA 1
ATOM 749 C C . LEU A 1 103 ? 4.733 -0.184 -11.673 1.00 83.88 103 LEU A C 1
ATOM 751 O O . LEU A 1 103 ? 5.794 0.181 -12.171 1.00 83.88 103 LEU A O 1
ATOM 755 N N . ASP A 1 104 ? 3.905 -1.035 -12.269 1.00 74.12 104 ASP A N 1
ATOM 756 C CA . ASP A 1 104 ? 4.122 -1.488 -13.645 1.00 74.12 104 ASP A CA 1
ATOM 757 C C . ASP A 1 104 ? 3.891 -0.323 -14.625 1.00 74.12 104 ASP A C 1
ATOM 759 O O . ASP A 1 104 ? 3.013 0.520 -14.402 1.00 74.12 104 ASP A O 1
ATOM 763 N N . GLU A 1 105 ? 4.629 -0.281 -15.739 1.00 59.34 105 GLU A N 1
ATOM 764 C CA . GLU A 1 105 ? 4.572 0.821 -16.721 1.00 59.34 105 GLU A CA 1
ATOM 765 C C . GLU A 1 105 ? 3.170 1.044 -17.320 1.00 59.34 105 GLU A C 1
ATOM 767 O O . GLU A 1 105 ? 2.821 2.151 -17.727 1.00 59.34 105 GLU A O 1
ATOM 772 N N . ALA A 1 106 ? 2.327 0.007 -17.323 1.00 54.62 106 ALA A N 1
ATOM 773 C CA . ALA A 1 106 ? 0.953 0.062 -17.818 1.00 54.62 106 ALA A CA 1
ATOM 774 C C . ALA A 1 106 ? -0.037 0.763 -16.861 1.00 54.62 106 ALA A C 1
ATOM 776 O O . ALA A 1 106 ? -1.218 0.912 -17.193 1.00 54.62 106 ALA A O 1
ATOM 777 N N . ARG A 1 107 ? 0.394 1.163 -15.657 1.00 66.31 107 ARG A N 1
ATOM 778 C CA . ARG A 1 107 ? -0.499 1.717 -14.634 1.00 66.31 107 ARG A CA 1
ATOM 779 C C . ARG A 1 107 ? -0.770 3.216 -14.863 1.00 66.31 107 ARG A C 1
ATOM 781 O O . ARG A 1 107 ? 0.158 3.974 -15.147 1.00 66.31 107 ARG A O 1
ATOM 788 N N . PRO A 1 108 ? -2.025 3.689 -14.706 1.00 54.75 108 PRO A N 1
ATOM 789 C CA . PRO A 1 108 ? -2.339 5.112 -14.798 1.00 54.75 108 PRO A CA 1
ATOM 790 C C . PRO A 1 108 ? -1.531 5.919 -13.779 1.00 54.75 108 PRO A C 1
ATOM 792 O O . PRO A 1 108 ? -1.601 5.638 -12.587 1.00 54.75 108 PRO A O 1
ATOM 795 N N . GLY A 1 109 ? -0.800 6.936 -14.243 1.00 58.12 109 GLY A N 1
ATOM 796 C CA . GLY A 1 109 ? 0.021 7.771 -13.367 1.00 58.12 109 GLY A CA 1
ATOM 797 C C . GLY A 1 109 ? 1.260 7.040 -12.862 1.00 58.12 109 GLY A C 1
ATOM 798 O O . GLY A 1 109 ? 1.455 6.980 -11.653 1.00 58.12 109 GLY A O 1
ATOM 799 N N . GLY A 1 110 ? 2.071 6.496 -13.784 1.00 61.84 110 GLY A N 1
ATOM 800 C CA . GLY A 1 110 ? 3.393 5.922 -13.506 1.00 61.84 110 GLY A CA 1
ATOM 801 C C . GLY A 1 110 ? 4.279 6.824 -12.627 1.00 61.84 110 GLY A C 1
ATOM 802 O O . GLY A 1 110 ? 3.852 7.888 -12.199 1.00 61.84 110 GLY A O 1
ATOM 803 N N . PRO A 1 111 ? 5.532 6.459 -12.334 1.00 60.75 111 PRO A N 1
ATOM 804 C CA . PRO A 1 111 ? 6.335 7.125 -11.299 1.00 60.75 111 PRO A CA 1
ATOM 805 C C . PRO A 1 111 ? 6.426 8.662 -11.416 1.00 60.75 111 PRO A C 1
ATOM 807 O O . PRO A 1 111 ? 6.567 9.334 -10.400 1.00 60.75 111 PRO A O 1
ATOM 810 N N . GLU A 1 112 ? 6.289 9.221 -12.620 1.00 65.25 112 GLU A N 1
ATOM 811 C CA . GLU A 1 112 ? 6.269 10.670 -12.879 1.00 65.25 112 GLU A CA 1
ATOM 812 C C . GLU A 1 112 ? 4.893 11.344 -12.664 1.00 65.25 112 GLU A C 1
ATOM 814 O O . GLU A 1 112 ? 4.813 12.558 -12.503 1.00 65.25 112 GLU A O 1
ATOM 819 N N . GLY A 1 113 ? 3.801 10.575 -12.639 1.00 73.06 113 GLY A N 1
ATOM 820 C CA . GLY A 1 113 ? 2.413 11.037 -12.508 1.00 73.06 113 GLY A CA 1
ATOM 821 C C . GLY A 1 113 ? 1.807 10.912 -11.105 1.00 73.06 113 GLY A C 1
ATOM 822 O O . GLY A 1 113 ? 0.620 11.199 -10.933 1.00 73.06 113 GLY A O 1
ATOM 823 N N . LEU A 1 114 ? 2.588 10.496 -10.104 1.00 83.56 114 LEU A N 1
ATOM 824 C CA . LEU A 1 114 ? 2.127 10.314 -8.725 1.00 83.56 114 LEU A CA 1
ATOM 825 C C . LEU A 1 114 ? 1.905 11.668 -8.037 1.00 83.56 114 LEU A C 1
ATOM 827 O O . LEU A 1 114 ? 2.799 12.236 -7.414 1.00 83.56 114 LEU A O 1
ATOM 831 N N . THR A 1 115 ? 0.684 12.183 -8.137 1.00 84.25 115 THR A N 1
ATOM 832 C CA . THR A 1 115 ? 0.270 13.458 -7.533 1.00 84.25 115 THR A CA 1
ATOM 833 C C . THR A 1 115 ? -0.937 13.264 -6.621 1.00 84.25 115 THR A C 1
ATOM 835 O O . THR A 1 115 ? -1.743 12.355 -6.834 1.00 84.25 115 THR A O 1
ATOM 838 N N . ASP A 1 116 ? -1.058 14.102 -5.583 1.00 87.12 116 ASP A N 1
ATOM 839 C CA . ASP A 1 116 ? -2.164 14.057 -4.607 1.00 87.12 116 ASP A CA 1
ATOM 840 C C . ASP A 1 116 ? -2.443 12.623 -4.113 1.00 87.12 116 ASP A C 1
ATOM 842 O O . ASP A 1 116 ? -3.562 12.112 -4.217 1.00 87.12 116 ASP A O 1
ATOM 846 N N . LEU A 1 117 ? -1.379 11.944 -3.662 1.00 90.38 117 LEU A N 1
ATOM 847 C CA . LEU A 1 117 ? -1.458 10.567 -3.185 1.00 90.38 117 LEU A CA 1
ATOM 848 C C . LEU A 1 117 ? -2.323 10.478 -1.931 1.00 90.38 117 LEU A C 1
ATOM 850 O O . LEU A 1 117 ? -2.159 11.232 -0.966 1.00 90.38 117 LEU A O 1
ATOM 854 N N . GLN A 1 118 ? -3.245 9.525 -1.958 1.00 91.44 118 GLN A N 1
ATOM 855 C CA . GLN A 1 118 ? -4.265 9.333 -0.942 1.00 91.44 118 GLN A CA 1
ATOM 856 C C . GLN A 1 118 ? -4.404 7.855 -0.624 1.00 91.44 118 GLN A C 1
ATOM 858 O O . GLN A 1 118 ? -4.341 7.000 -1.509 1.00 91.44 118 GLN A O 1
ATOM 863 N N . VAL A 1 119 ? -4.660 7.581 0.649 1.00 91.75 119 VAL A N 1
ATOM 864 C CA . VAL A 1 119 ? -5.079 6.261 1.105 1.00 91.75 119 VAL A CA 1
ATOM 865 C C . VAL A 1 119 ? -6.539 6.325 1.497 1.00 91.75 119 VAL A C 1
ATOM 867 O O . VAL A 1 119 ? -6.935 7.234 2.228 1.00 91.75 119 VAL A O 1
ATOM 870 N N . ARG A 1 120 ? -7.331 5.372 1.011 1.00 89.88 120 ARG A N 1
ATOM 871 C CA . ARG A 1 120 ? -8.747 5.230 1.356 1.00 89.88 120 ARG A CA 1
ATOM 872 C C . ARG A 1 120 ? -9.017 3.823 1.862 1.00 89.88 120 ARG A C 1
ATOM 874 O O . ARG A 1 120 ? -8.362 2.879 1.430 1.00 89.88 120 ARG A O 1
ATOM 881 N N . ALA A 1 121 ? -9.967 3.715 2.781 1.00 85.25 121 ALA A N 1
ATOM 882 C CA . ALA A 1 121 ? -10.574 2.440 3.128 1.00 85.25 121 ALA A CA 1
ATOM 883 C C . ALA A 1 121 ? -11.826 2.238 2.262 1.00 85.25 121 ALA A C 1
ATOM 885 O O . ALA A 1 121 ? -12.555 3.205 2.015 1.00 85.25 121 ALA A O 1
ATOM 886 N N . ALA A 1 122 ? -12.029 1.011 1.793 1.00 76.19 122 ALA A N 1
ATOM 887 C CA . ALA A 1 122 ? -13.188 0.573 1.020 1.00 76.19 122 ALA A CA 1
ATOM 888 C C . ALA A 1 122 ? -13.955 -0.521 1.765 1.00 76.19 122 ALA A C 1
ATOM 890 O O . ALA A 1 122 ? -13.297 -1.270 2.523 1.00 76.19 122 ALA A O 1
#